Protein AF-A0A9Q1J0N7-F1 (afdb_monomer_lite)

Organism: Synaphobranchus kaupii (NCBI:txid118154)

Sequence (145 aa):
MRLLCALLFILLCLGGLQGTEGKREGAPEKQPARKGRNRAVPSSGELTSKESHRCTWETSGDGEVTLLVSCTHGELAYRCRYAGRPELCPAYAARSSQYWKQVVGKLKKKKNACDGEKVLKTRVCKKAPVESHMRLVAEEEQAEV

InterPro domains:
  IPR010510 FGF binding 1 [PF06473] (4-140)
  IPR010510 FGF binding 1 [PTHR15258] (7-142)

Foldseek 3Di:
DVVVVVVVVVVVVPPPPDDDDDPDDDDPDPDPDPPDDDPLDDAWDWAAAPQGWTKIWGWDDDQWIKIKIWTDDPLWTKIWIWIAGLVQQPLCVVCSVQLVVQQRVVLNHHNHSCDDDQWSDHPSRNPGDSRSTIGIDDMGIDDDD

Radius of gyration: 23.1 Å; chains: 1; bounding box: 37×65×52 Å

Structure (mmCIF, N/CA/C/O backbone):
data_AF-A0A9Q1J0N7-F1
#
_entry.id   AF-A0A9Q1J0N7-F1
#
loop_
_atom_site.group_PDB
_atom_site.id
_atom_site.type_symbol
_atom_site.label_atom_id
_atom_site.label_alt_id
_atom_site.label_comp_id
_atom_site.label_asym_id
_atom_site.label_entity_id
_atom_site.label_seq_id
_atom_site.pdbx_PDB_ins_code
_atom_site.Cartn_x
_atom_site.Cartn_y
_atom_site.Cartn_z
_atom_site.occupancy
_atom_site.B_iso_or_equiv
_atom_site.auth_seq_id
_atom_site.auth_comp_id
_atom_site.auth_asym_id
_atom_site.auth_atom_id
_atom_site.pdbx_PDB_model_num
ATOM 1 N N . MET A 1 1 ? 1.030 53.789 23.879 1.00 60.41 1 MET A N 1
ATOM 2 C CA . MET A 1 1 ? 0.501 52.402 23.860 1.00 60.41 1 MET A CA 1
ATOM 3 C C . MET A 1 1 ? 1.384 51.425 23.074 1.00 60.41 1 MET A C 1
ATOM 5 O O . MET A 1 1 ? 1.779 50.426 23.653 1.00 60.41 1 MET A O 1
ATOM 9 N N . ARG A 1 2 ? 1.761 51.686 21.808 1.00 59.09 2 ARG A N 1
ATOM 10 C CA . ARG A 1 2 ? 2.592 50.742 21.018 1.00 59.09 2 ARG A CA 1
ATOM 11 C C . ARG A 1 2 ? 4.068 50.647 21.459 1.00 59.09 2 ARG A C 1
ATOM 13 O O . ARG A 1 2 ? 4.627 49.560 21.424 1.00 59.09 2 ARG A O 1
ATOM 20 N N . LEU A 1 3 ? 4.668 51.738 21.954 1.00 56.97 3 LEU A N 1
ATOM 21 C CA . LEU A 1 3 ? 6.047 51.721 22.477 1.00 56.97 3 LEU A CA 1
ATOM 22 C C . LEU A 1 3 ? 6.185 51.019 23.843 1.00 56.97 3 LEU A C 1
ATOM 24 O O . LEU A 1 3 ? 7.191 50.359 24.077 1.00 56.97 3 LEU A O 1
ATOM 28 N N . LEU A 1 4 ? 5.171 51.095 24.718 1.00 56.78 4 LEU A N 1
ATOM 29 C CA . LEU A 1 4 ? 5.187 50.360 25.993 1.00 56.78 4 LEU A CA 1
ATOM 30 C C . LEU A 1 4 ? 5.121 48.841 25.776 1.00 56.78 4 LEU A C 1
ATOM 32 O O . LEU A 1 4 ? 5.772 48.097 26.500 1.00 56.78 4 LEU A O 1
ATOM 36 N N . CYS A 1 5 ? 4.387 48.383 24.755 1.00 58.75 5 CYS A N 1
ATOM 37 C CA . CYS A 1 5 ? 4.329 46.961 24.409 1.00 58.75 5 CYS A CA 1
ATOM 38 C C . CYS A 1 5 ? 5.677 46.438 23.892 1.00 58.75 5 CYS A C 1
ATOM 40 O O . CYS A 1 5 ? 6.080 45.340 24.261 1.00 58.75 5 CYS A O 1
ATOM 42 N N . ALA A 1 6 ? 6.401 47.226 23.089 1.00 61.22 6 ALA A N 1
ATOM 43 C CA . ALA A 1 6 ? 7.717 46.829 22.584 1.00 61.22 6 ALA A CA 1
ATOM 44 C C . ALA A 1 6 ? 8.762 46.701 23.711 1.00 61.22 6 ALA A C 1
ATOM 46 O O . ALA A 1 6 ? 9.550 45.760 23.709 1.00 61.22 6 ALA A O 1
ATOM 47 N N . LEU A 1 7 ? 8.723 47.590 24.710 1.00 60.03 7 LEU A N 1
ATOM 48 C CA . LEU A 1 7 ? 9.615 47.530 25.876 1.00 60.03 7 LEU A CA 1
ATOM 49 C C . LEU A 1 7 ? 9.304 46.339 26.802 1.00 60.03 7 LEU A C 1
ATOM 51 O O . LEU A 1 7 ? 10.228 45.701 27.301 1.00 60.03 7 LEU A O 1
ATOM 55 N N . LEU A 1 8 ? 8.024 45.989 26.975 1.00 59.97 8 LEU A N 1
ATOM 56 C CA . LEU A 1 8 ? 7.596 44.809 27.744 1.00 59.97 8 LEU A CA 1
ATOM 57 C C . LEU A 1 8 ? 8.071 43.490 27.114 1.00 59.97 8 LEU A C 1
ATOM 59 O O . LEU A 1 8 ? 8.532 42.604 27.829 1.00 59.97 8 LEU A O 1
ATOM 63 N N . PHE A 1 9 ? 8.025 43.373 25.784 1.00 60.56 9 PHE A N 1
ATOM 64 C CA . PHE A 1 9 ? 8.518 42.184 25.079 1.00 60.56 9 PHE A CA 1
ATOM 65 C C . PHE A 1 9 ? 10.044 42.034 25.147 1.00 60.56 9 PHE A C 1
ATOM 67 O O . PHE A 1 9 ? 10.538 40.919 25.272 1.00 60.56 9 PHE A O 1
ATOM 74 N N . ILE A 1 10 ? 10.797 43.137 25.117 1.00 60.41 10 ILE A N 1
ATOM 75 C CA . ILE A 1 10 ? 12.267 43.106 25.211 1.00 60.41 10 ILE A CA 1
ATOM 76 C C . ILE A 1 10 ? 12.727 42.705 26.625 1.00 60.41 10 ILE A C 1
ATOM 78 O O . ILE A 1 10 ? 13.680 41.938 26.758 1.00 60.41 10 ILE A O 1
ATOM 82 N N . LEU A 1 11 ? 12.018 43.141 27.674 1.00 58.62 11 LEU A N 1
ATOM 83 C CA . LEU A 1 11 ? 12.281 42.730 29.061 1.00 58.62 11 LEU A CA 1
ATOM 84 C C . LEU A 1 11 ? 11.967 41.243 29.318 1.00 58.62 11 LEU A C 1
ATOM 86 O O . LEU A 1 11 ? 12.672 40.599 30.091 1.00 58.62 11 LEU A O 1
ATOM 90 N N . LEU A 1 12 ? 10.965 40.672 28.637 1.00 57.72 12 LEU A N 1
ATOM 91 C CA . LEU A 1 12 ? 10.613 39.246 28.736 1.00 57.72 12 LEU A CA 1
ATOM 92 C C . LEU A 1 12 ? 11.650 38.309 28.084 1.00 57.72 12 LEU A C 1
ATOM 94 O O . LEU A 1 12 ? 11.760 37.153 28.485 1.00 57.72 12 LEU A O 1
ATOM 98 N N . CYS A 1 13 ? 12.439 38.792 27.119 1.00 54.03 13 CYS A N 1
ATOM 99 C CA . CYS A 1 13 ? 13.413 37.973 26.387 1.00 54.03 13 CYS A CA 1
ATOM 100 C C . CYS A 1 13 ? 14.779 37.823 27.085 1.00 54.03 13 CYS A C 1
ATOM 102 O O . CYS A 1 13 ? 15.566 36.965 26.687 1.00 54.03 13 CYS A O 1
ATOM 104 N N . LEU A 1 14 ? 15.081 38.622 28.116 1.00 54.00 14 LEU A N 1
ATOM 105 C CA . LEU A 1 14 ? 16.395 38.629 28.784 1.00 54.00 14 LEU A CA 1
ATOM 106 C C . LEU A 1 14 ? 16.471 37.744 30.046 1.00 54.00 14 LEU A C 1
ATOM 108 O O . LEU A 1 14 ? 17.545 37.592 30.618 1.00 54.00 14 LEU A O 1
ATOM 112 N N . GLY A 1 15 ? 15.366 37.115 30.463 1.00 55.91 15 GLY A N 1
ATOM 113 C CA . GLY A 1 15 ? 15.299 36.275 31.671 1.00 55.91 15 GLY A CA 1
ATOM 114 C C . GLY A 1 15 ? 15.616 34.781 31.491 1.00 55.91 15 GLY A C 1
ATOM 115 O O . GLY A 1 15 ? 15.434 34.015 32.430 1.00 55.91 15 GLY A O 1
ATOM 116 N N . GLY A 1 16 ? 16.048 34.335 30.307 1.00 50.28 16 GLY A N 1
ATOM 117 C CA . GLY A 1 16 ? 16.143 32.906 29.961 1.00 50.28 16 GLY A CA 1
ATOM 118 C C . GLY A 1 16 ? 17.541 32.278 29.949 1.00 50.28 16 GLY A C 1
ATOM 119 O O . GLY A 1 16 ? 17.686 31.181 29.416 1.00 50.28 16 GLY A O 1
ATOM 120 N N . LEU A 1 17 ? 18.576 32.941 30.478 1.00 52.03 17 LEU A N 1
ATOM 121 C CA . LEU A 1 17 ? 19.936 32.387 30.548 1.00 52.03 17 LEU A CA 1
ATOM 122 C C . LEU A 1 17 ? 20.232 31.831 31.950 1.00 52.03 17 LEU A C 1
ATOM 124 O O . LEU A 1 17 ? 20.912 32.469 32.745 1.00 52.03 17 LEU A O 1
ATOM 128 N N . GLN A 1 18 ? 19.738 30.628 32.249 1.00 44.34 18 GLN A N 1
ATOM 129 C CA . GLN A 1 18 ? 20.302 29.770 33.298 1.00 44.34 18 GLN A CA 1
ATOM 130 C C . GLN A 1 18 ? 20.265 28.318 32.825 1.00 44.34 18 GLN A C 1
ATOM 132 O O . GLN A 1 18 ? 19.204 27.737 32.598 1.00 44.34 18 GLN A O 1
ATOM 137 N N . GLY A 1 19 ? 21.457 27.760 32.623 1.00 44.91 19 GLY A N 1
ATOM 138 C CA . GLY A 1 19 ? 21.641 26.354 32.319 1.00 44.91 19 GLY A CA 1
ATOM 139 C C . GLY A 1 19 ? 21.274 25.477 33.508 1.00 44.91 19 GLY A C 1
ATOM 140 O O . GLY A 1 19 ? 21.511 25.836 34.657 1.00 44.91 19 GLY A O 1
ATOM 141 N N . THR A 1 20 ? 20.751 24.295 33.206 1.00 36.22 20 THR A N 1
ATOM 142 C CA . THR A 1 20 ? 20.862 23.120 34.069 1.00 36.22 20 THR A CA 1
ATOM 143 C C . THR A 1 20 ? 21.050 21.897 33.179 1.00 36.22 20 THR A C 1
ATOM 145 O O . THR A 1 20 ? 20.311 21.682 32.215 1.00 36.22 20 THR A O 1
ATOM 148 N N . GLU A 1 21 ? 22.094 21.123 33.476 1.00 46.97 21 GLU A N 1
ATOM 149 C CA . GLU A 1 21 ? 22.261 19.756 32.999 1.00 46.97 21 GLU A CA 1
ATOM 150 C C . GLU A 1 21 ? 21.018 18.946 33.377 1.00 46.97 21 GLU A C 1
ATOM 152 O O . GLU A 1 21 ? 20.732 18.714 34.549 1.00 46.97 21 GLU A O 1
ATOM 157 N N . GLY A 1 22 ? 20.266 18.522 32.366 1.00 37.34 22 GLY A N 1
ATOM 158 C CA . GLY A 1 22 ? 19.139 17.615 32.511 1.00 37.34 22 GLY A CA 1
ATOM 159 C C . GLY A 1 22 ? 19.446 16.309 31.803 1.00 37.34 22 GLY A C 1
ATOM 160 O O . GLY A 1 22 ? 19.119 16.149 30.627 1.00 37.34 22 GLY A O 1
ATOM 161 N N . LYS A 1 23 ? 20.062 15.366 32.520 1.00 40.28 23 LYS A N 1
ATOM 162 C CA . LYS A 1 23 ? 20.112 13.955 32.132 1.00 40.28 23 LYS A CA 1
ATOM 163 C C . LYS A 1 23 ? 18.671 13.444 32.029 1.00 40.28 23 LYS A C 1
ATOM 165 O O . LYS A 1 23 ? 18.004 13.252 33.038 1.00 40.28 23 LYS A O 1
ATOM 170 N N . ARG A 1 24 ? 18.173 13.281 30.800 1.00 36.72 24 ARG A N 1
ATOM 171 C CA . ARG A 1 24 ? 16.902 12.606 30.510 1.00 36.72 24 ARG A CA 1
ATOM 172 C C . ARG A 1 24 ? 17.193 11.252 29.888 1.00 36.72 24 ARG A C 1
ATOM 174 O O . ARG A 1 24 ? 17.580 11.150 28.727 1.00 36.72 24 ARG A O 1
ATOM 181 N N . GLU A 1 25 ? 17.029 10.232 30.716 1.00 35.81 25 GLU A N 1
ATOM 182 C CA . GLU A 1 25 ? 16.911 8.835 30.323 1.00 35.81 25 GLU A CA 1
ATOM 183 C C . GLU A 1 25 ? 15.582 8.609 29.583 1.00 35.81 25 GLU A C 1
ATOM 185 O O . GLU A 1 25 ? 14.563 9.214 29.917 1.00 35.81 25 GLU A O 1
ATOM 190 N N . GLY A 1 26 ? 15.605 7.718 28.585 1.00 36.06 26 GLY A N 1
ATOM 191 C CA . GLY A 1 26 ? 14.405 7.082 28.035 1.00 36.06 26 GLY A CA 1
ATOM 192 C C . GLY A 1 26 ? 13.823 7.681 26.751 1.00 36.06 26 GLY A C 1
ATOM 193 O O . GLY A 1 26 ? 12.653 8.049 26.721 1.00 36.06 26 GLY A O 1
ATOM 194 N N . ALA A 1 27 ? 14.589 7.720 25.657 1.00 39.56 27 ALA A N 1
ATOM 195 C CA . ALA A 1 27 ? 13.989 7.675 24.320 1.00 39.56 27 ALA A CA 1
ATOM 196 C C . ALA A 1 27 ? 13.680 6.205 23.976 1.00 39.56 27 ALA A C 1
ATOM 198 O O . ALA A 1 27 ? 14.541 5.359 24.230 1.00 39.56 27 ALA A O 1
ATOM 199 N N . PRO A 1 28 ? 12.511 5.868 23.395 1.00 41.84 28 PRO A N 1
ATOM 200 C CA . PRO A 1 28 ? 12.262 4.508 22.948 1.00 41.84 28 PRO A CA 1
ATOM 201 C C . PRO A 1 28 ? 13.280 4.153 21.865 1.00 41.84 28 PRO A C 1
ATOM 203 O O . PRO A 1 28 ? 13.495 4.885 20.894 1.00 41.84 28 PRO A O 1
ATOM 206 N N . GLU A 1 29 ? 13.937 3.032 22.116 1.00 38.19 29 GLU A N 1
ATOM 207 C CA . GLU A 1 29 ? 15.022 2.434 21.364 1.00 38.19 29 GLU A CA 1
ATOM 208 C C . GLU A 1 29 ? 14.745 2.450 19.855 1.00 38.19 29 GLU A C 1
ATOM 210 O O . GLU A 1 29 ? 13.911 1.707 19.332 1.00 38.19 29 GLU A O 1
ATOM 215 N N . LYS A 1 30 ? 15.468 3.308 19.124 1.00 43.78 30 LYS A N 1
ATOM 216 C CA . LYS A 1 30 ? 15.623 3.136 17.680 1.00 43.78 30 LYS A CA 1
ATOM 217 C C . LYS A 1 30 ? 16.395 1.838 17.480 1.00 43.78 30 LYS A C 1
ATOM 219 O O . LYS A 1 30 ? 17.619 1.822 17.586 1.00 43.78 30 LYS A O 1
ATOM 224 N N . GLN A 1 31 ? 15.653 0.771 17.200 1.00 51.50 31 GLN A N 1
ATOM 225 C CA . GLN A 1 31 ? 16.193 -0.519 16.791 1.00 51.50 31 GLN A CA 1
ATOM 226 C C . GLN A 1 31 ? 17.293 -0.331 15.730 1.00 51.50 31 GLN A C 1
ATOM 228 O O . GLN A 1 31 ? 17.164 0.538 14.854 1.00 51.50 31 GLN A O 1
ATOM 233 N N . PRO A 1 32 ? 18.369 -1.137 15.785 1.00 43.47 32 PRO A N 1
ATOM 234 C CA . PRO A 1 32 ? 19.520 -0.973 14.916 1.00 43.47 32 PRO A CA 1
ATOM 235 C C . PRO A 1 32 ? 19.074 -1.056 13.459 1.00 43.47 32 PRO A C 1
ATOM 237 O O . PRO A 1 32 ? 18.388 -1.997 13.052 1.00 43.47 32 PRO A O 1
ATOM 240 N N . ALA A 1 33 ? 19.456 -0.043 12.678 1.00 49.84 33 ALA A N 1
ATOM 241 C CA . ALA A 1 33 ? 19.213 0.011 11.248 1.00 49.84 33 ALA A CA 1
ATOM 242 C C . ALA A 1 33 ? 19.747 -1.275 10.606 1.00 49.84 33 ALA A C 1
ATOM 244 O O . ALA A 1 33 ? 20.955 -1.448 10.433 1.00 49.84 33 ALA A O 1
ATOM 245 N N . ARG A 1 34 ? 18.832 -2.198 10.286 1.00 50.28 34 ARG A N 1
ATOM 246 C CA . ARG A 1 34 ? 19.176 -3.435 9.594 1.00 50.28 34 ARG A CA 1
ATOM 247 C C . ARG A 1 34 ? 19.827 -3.074 8.260 1.00 50.28 34 ARG A C 1
ATOM 249 O O . ARG A 1 34 ? 19.300 -2.296 7.464 1.00 50.28 34 ARG A O 1
ATOM 256 N N . LYS A 1 35 ? 21.025 -3.621 8.091 1.00 45.84 35 LYS A N 1
ATOM 257 C CA . LYS A 1 35 ? 21.938 -3.483 6.960 1.00 45.84 35 LYS A CA 1
ATOM 258 C C . LYS A 1 35 ? 21.193 -3.694 5.632 1.00 45.84 35 LYS A C 1
ATOM 260 O O . LYS A 1 35 ? 20.610 -4.748 5.426 1.00 45.84 35 LYS A O 1
ATOM 265 N N . GLY A 1 36 ? 21.236 -2.693 4.747 1.00 52.88 36 GLY A N 1
ATOM 266 C CA . GLY A 1 36 ? 20.961 -2.864 3.313 1.00 52.88 36 GLY A CA 1
ATOM 267 C C . GLY A 1 36 ? 19.538 -2.624 2.792 1.00 52.88 36 GLY A C 1
ATOM 268 O O . GLY A 1 36 ? 19.280 -2.975 1.650 1.00 52.88 36 GLY A O 1
ATOM 269 N N . ARG A 1 37 ? 18.614 -2.018 3.549 1.00 57.31 37 ARG A N 1
ATOM 270 C CA . ARG A 1 37 ? 17.246 -1.780 3.041 1.00 57.31 37 ARG A CA 1
ATOM 271 C C . ARG A 1 37 ? 17.226 -0.797 1.856 1.00 57.31 37 ARG A C 1
ATOM 273 O O . ARG A 1 37 ? 17.749 0.316 1.964 1.00 57.31 37 ARG A O 1
ATOM 280 N N . ASN A 1 38 ? 16.578 -1.187 0.753 1.00 66.25 38 ASN A N 1
ATOM 281 C CA . ASN A 1 38 ? 16.370 -0.338 -0.424 1.00 66.25 38 ASN A CA 1
ATOM 282 C C . ASN A 1 38 ? 15.625 0.951 -0.024 1.00 66.25 38 ASN A C 1
ATOM 284 O O . ASN A 1 38 ? 14.485 0.898 0.438 1.00 66.25 38 ASN A O 1
ATOM 288 N N . ARG A 1 39 ? 16.250 2.125 -0.219 1.00 78.12 39 ARG A N 1
ATOM 289 C CA . ARG A 1 39 ? 15.655 3.439 0.113 1.00 78.12 39 ARG A CA 1
ATOM 290 C C . ARG A 1 39 ? 14.336 3.709 -0.631 1.00 78.12 39 ARG A C 1
ATOM 292 O O . ARG A 1 39 ? 13.602 4.609 -0.235 1.00 78.12 39 ARG A O 1
ATOM 299 N N . ALA A 1 40 ? 14.032 2.953 -1.689 1.00 90.75 40 ALA A N 1
ATOM 300 C CA . ALA A 1 40 ? 12.785 3.058 -2.443 1.00 90.75 40 ALA A CA 1
ATOM 301 C C . ALA A 1 40 ? 11.551 2.510 -1.696 1.00 90.75 40 ALA A C 1
ATOM 303 O O . ALA A 1 40 ? 10.433 2.929 -2.001 1.00 90.75 40 ALA A O 1
ATOM 304 N N . VAL A 1 41 ? 11.731 1.594 -0.736 1.00 94.25 41 VAL A N 1
ATOM 305 C CA . VAL A 1 41 ? 10.632 0.969 0.017 1.00 94.25 41 VAL A CA 1
ATOM 306 C C . VAL A 1 41 ? 10.537 1.603 1.414 1.00 94.25 41 VAL A C 1
ATOM 308 O O . VAL A 1 41 ? 11.482 1.496 2.199 1.00 94.25 41 VAL A O 1
ATOM 311 N N . PRO A 1 42 ? 9.425 2.277 1.761 1.00 95.38 42 PRO A N 1
ATOM 312 C CA . PRO A 1 42 ? 9.241 2.855 3.084 1.00 95.38 42 PRO A CA 1
ATOM 313 C C . PRO A 1 42 ? 9.002 1.746 4.105 1.00 95.38 42 PRO A C 1
ATOM 315 O O . PRO A 1 42 ? 8.227 0.833 3.848 1.00 95.38 42 PRO A O 1
ATOM 318 N N . SER A 1 43 ? 9.628 1.845 5.276 1.00 95.88 43 SER A N 1
ATOM 319 C CA . SER A 1 43 ? 9.590 0.792 6.295 1.00 95.88 43 SER A CA 1
ATOM 320 C C . SER A 1 43 ? 8.237 0.618 6.970 1.00 95.88 43 SER A C 1
ATOM 322 O O . SER A 1 43 ? 7.852 -0.501 7.276 1.00 95.88 43 SER A O 1
ATOM 324 N N . SER A 1 44 ? 7.545 1.720 7.248 1.00 97.69 44 SER A N 1
ATOM 325 C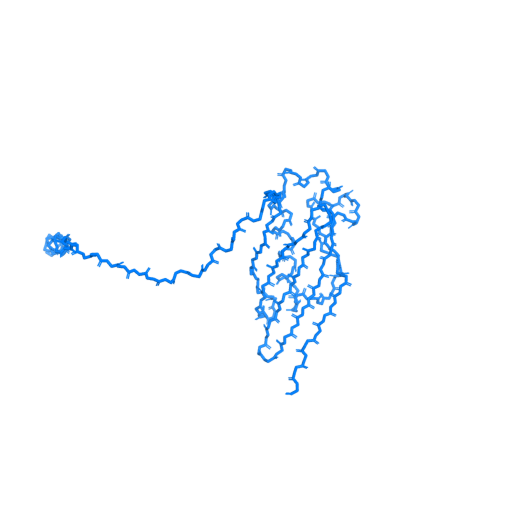 CA . SER A 1 44 ? 6.295 1.724 8.000 1.00 97.69 44 SER A CA 1
ATOM 326 C C . SER A 1 44 ? 5.597 3.078 7.928 1.00 97.69 44 SER A C 1
ATOM 328 O O . SER A 1 44 ? 6.159 4.064 7.437 1.00 97.69 44 SER A O 1
ATOM 330 N N . GLY A 1 45 ? 4.367 3.124 8.429 1.00 98.06 45 GLY A N 1
ATOM 331 C CA . GLY A 1 45 ? 3.614 4.348 8.640 1.00 98.06 45 GLY A CA 1
ATOM 332 C C . GLY A 1 45 ? 2.224 4.077 9.197 1.00 98.06 45 GLY A C 1
ATOM 333 O O . GLY A 1 45 ? 1.897 2.972 9.623 1.00 98.06 45 GLY A O 1
ATOM 334 N N . GLU A 1 46 ? 1.389 5.109 9.154 1.00 98.25 46 GLU A N 1
ATOM 335 C CA . GLU A 1 46 ? 0.035 5.075 9.699 1.00 98.25 46 GLU A CA 1
ATOM 336 C C . GLU A 1 46 ? -0.981 5.544 8.660 1.00 98.25 46 GLU A C 1
ATOM 338 O O . GLU A 1 46 ? -0.675 6.291 7.715 1.00 98.25 46 GLU A O 1
ATOM 343 N N . LEU A 1 47 ? -2.216 5.082 8.814 1.00 97.75 47 LEU A N 1
ATOM 344 C CA . LEU A 1 47 ? -3.347 5.528 8.023 1.00 97.75 47 LEU A CA 1
ATOM 345 C C . LEU A 1 47 ? -4.646 5.424 8.817 1.00 97.75 47 LEU A C 1
ATOM 347 O O . LEU A 1 47 ? -4.782 4.603 9.716 1.00 97.75 47 LEU A O 1
ATOM 351 N N . THR A 1 48 ? -5.620 6.225 8.409 1.00 98.00 48 THR A N 1
ATOM 352 C CA . THR A 1 48 ? -7.003 6.119 8.867 1.00 98.00 48 THR A CA 1
ATOM 353 C C . THR A 1 48 ? -7.859 5.743 7.665 1.00 98.00 48 THR A C 1
ATOM 355 O O . THR A 1 48 ? -7.700 6.345 6.595 1.00 98.00 48 THR A O 1
ATOM 358 N N . SER A 1 49 ? -8.699 4.717 7.805 1.00 97.44 49 SER A N 1
ATOM 359 C CA . SER A 1 49 ? -9.629 4.301 6.747 1.00 97.44 49 SER A CA 1
ATOM 360 C C . SER A 1 49 ? -10.790 5.294 6.590 1.00 97.44 49 SER A C 1
ATOM 362 O O . SER A 1 49 ? -10.923 6.245 7.364 1.00 97.44 49 SER A O 1
ATOM 364 N N . LYS A 1 50 ? -11.660 5.075 5.597 1.00 96.75 50 LYS A N 1
ATOM 365 C CA . LYS A 1 50 ? -12.826 5.937 5.355 1.00 96.75 50 LYS A CA 1
ATOM 366 C C . LYS A 1 50 ? -13.818 5.925 6.524 1.00 96.75 50 LYS A C 1
ATOM 368 O O . LYS A 1 50 ? -14.436 6.951 6.783 1.00 96.75 50 LYS A O 1
ATOM 373 N N . GLU A 1 51 ? -13.960 4.794 7.211 1.00 96.31 51 GLU A N 1
ATOM 374 C CA . GLU A 1 51 ? -14.824 4.641 8.393 1.00 96.31 51 GLU A CA 1
ATOM 375 C C . GLU A 1 51 ? -14.050 4.849 9.708 1.00 96.31 51 GLU A C 1
ATOM 377 O O . GLU A 1 51 ? -14.464 4.395 10.764 1.00 96.31 51 GLU A O 1
ATOM 382 N N . SER A 1 52 ? -12.931 5.581 9.663 1.00 96.75 52 SER A N 1
ATOM 383 C CA . SER A 1 52 ? -12.162 5.995 10.846 1.00 96.75 52 SER A CA 1
ATOM 384 C C . SER A 1 52 ? -11.471 4.867 11.622 1.00 96.75 52 SER A C 1
ATOM 386 O O . SER A 1 52 ? -11.114 5.047 12.788 1.00 96.75 52 SER A O 1
ATOM 388 N N . HIS A 1 53 ? -11.189 3.728 10.983 1.00 97.69 53 HIS A N 1
ATOM 389 C CA . HIS A 1 53 ? -10.366 2.684 11.596 1.00 97.69 53 HIS A CA 1
ATOM 390 C C . HIS A 1 53 ? -8.914 3.172 11.651 1.00 97.69 53 HIS A C 1
ATOM 392 O O . HIS A 1 53 ? -8.371 3.633 10.639 1.00 97.69 53 HIS A O 1
ATOM 398 N N . ARG A 1 54 ? -8.275 3.083 12.822 1.00 98.12 54 ARG A N 1
ATOM 399 C CA . ARG A 1 54 ? -6.868 3.469 13.002 1.00 98.12 54 ARG A CA 1
ATOM 400 C C . ARG A 1 54 ? -5.987 2.305 12.596 1.00 98.12 54 ARG A C 1
ATOM 402 O O . ARG A 1 54 ? -6.126 1.227 13.165 1.00 98.12 54 ARG A O 1
ATOM 409 N N . CYS A 1 55 ? -5.074 2.523 11.658 1.00 98.25 55 CYS A N 1
ATOM 410 C CA . CYS A 1 55 ? -4.212 1.469 11.153 1.00 98.25 55 CYS A CA 1
ATOM 411 C C . CYS A 1 55 ? -2.736 1.863 11.169 1.00 98.25 55 CYS A C 1
ATOM 413 O O . CYS A 1 55 ? -2.366 2.970 10.772 1.00 98.25 55 CYS A O 1
ATOM 415 N N . THR A 1 56 ? -1.890 0.906 11.523 1.00 98.50 56 THR A N 1
ATOM 416 C CA . THR A 1 56 ? -0.451 0.935 11.268 1.00 98.50 56 THR A CA 1
ATOM 417 C C . THR A 1 56 ? -0.136 0.002 10.107 1.00 98.50 56 THR A C 1
ATOM 419 O O . THR A 1 56 ? -0.867 -0.951 9.820 1.00 98.50 56 THR A O 1
ATOM 422 N N . TRP A 1 57 ? 0.941 0.288 9.392 1.00 98.38 57 TRP A N 1
ATOM 423 C CA . TRP A 1 57 ? 1.443 -0.603 8.362 1.00 98.38 57 TRP A CA 1
ATOM 424 C C . TRP A 1 57 ? 2.961 -0.640 8.367 1.00 98.38 57 TRP A C 1
ATOM 426 O O . TRP A 1 57 ? 3.622 0.339 8.711 1.00 98.38 57 TRP A O 1
ATOM 436 N N . GLU A 1 58 ? 3.507 -1.767 7.942 1.00 98.25 58 GLU A N 1
ATOM 437 C CA . GLU A 1 58 ? 4.942 -1.980 7.798 1.00 98.25 58 GLU A CA 1
ATOM 438 C C . GLU A 1 58 ? 5.249 -2.801 6.554 1.00 98.25 58 GLU A C 1
ATOM 440 O O . GLU A 1 58 ? 4.406 -3.556 6.059 1.00 98.25 58 GLU A O 1
ATOM 445 N N . THR A 1 59 ? 6.459 -2.628 6.030 1.00 97.88 59 THR A N 1
ATOM 446 C CA . THR A 1 59 ? 6.947 -3.384 4.883 1.00 97.88 59 THR A CA 1
ATOM 447 C C . THR A 1 59 ? 8.146 -4.244 5.241 1.00 97.88 59 THR A C 1
ATOM 449 O O . THR A 1 59 ? 8.961 -3.917 6.107 1.00 97.88 59 THR A O 1
ATOM 452 N N . SER A 1 60 ? 8.265 -5.360 4.534 1.00 95.94 60 SER A N 1
ATOM 453 C CA . SER A 1 60 ? 9.401 -6.270 4.630 1.00 95.94 60 SER A CA 1
ATOM 454 C C . SER A 1 60 ? 9.658 -6.955 3.290 1.00 95.94 60 SER A C 1
ATOM 456 O O . SER A 1 60 ? 8.805 -6.928 2.402 1.00 95.94 60 SER A O 1
ATOM 458 N N . GLY A 1 61 ? 10.832 -7.573 3.160 1.00 93.31 61 GLY A N 1
ATOM 459 C CA . GLY A 1 61 ? 11.255 -8.284 1.957 1.00 93.31 61 GLY A CA 1
ATOM 460 C C . GLY A 1 61 ? 12.051 -7.416 0.983 1.00 93.31 61 GLY A C 1
ATOM 461 O O . GLY A 1 61 ? 11.808 -6.217 0.842 1.00 93.31 61 GLY A O 1
ATOM 462 N N . ASP A 1 62 ? 13.004 -8.056 0.308 1.00 82.56 62 ASP A N 1
ATOM 463 C CA . ASP A 1 62 ? 13.811 -7.475 -0.761 1.00 82.56 62 ASP A CA 1
ATOM 464 C C . ASP A 1 62 ? 13.411 -8.159 -2.079 1.00 82.56 62 ASP A C 1
ATOM 466 O O . ASP A 1 62 ? 13.509 -9.377 -2.227 1.00 82.56 62 ASP A O 1
ATOM 470 N N . GLY A 1 63 ? 12.897 -7.391 -3.041 1.00 87.62 63 GLY A N 1
ATOM 471 C CA . GLY A 1 63 ? 12.354 -7.916 -4.300 1.00 87.62 63 GLY A CA 1
ATOM 472 C C . GLY A 1 63 ? 10.847 -8.182 -4.243 1.00 87.62 63 GLY A C 1
ATOM 473 O O . GLY A 1 63 ? 10.081 -7.413 -4.828 1.00 87.62 63 GLY A O 1
ATOM 474 N N . GLU A 1 64 ? 10.412 -9.251 -3.564 1.00 95.88 64 GLU A N 1
ATOM 475 C CA . GLU A 1 64 ? 8.996 -9.402 -3.194 1.00 95.88 64 GLU A CA 1
ATOM 476 C C . GLU A 1 64 ? 8.745 -8.714 -1.856 1.00 95.88 64 GLU A C 1
ATOM 478 O O . GLU A 1 64 ? 9.244 -9.122 -0.810 1.00 95.88 64 GLU A O 1
ATOM 483 N N . VAL A 1 65 ? 7.983 -7.629 -1.920 1.00 97.44 65 VAL A N 1
ATOM 484 C CA . VAL A 1 65 ? 7.666 -6.784 -0.782 1.00 97.44 65 VAL A CA 1
ATOM 485 C C . VAL A 1 65 ? 6.347 -7.242 -0.185 1.00 97.44 65 VAL A C 1
ATOM 487 O O . VAL A 1 65 ? 5.328 -7.317 -0.876 1.00 97.44 65 VAL A O 1
ATOM 490 N N . THR A 1 66 ? 6.361 -7.484 1.118 1.00 98.06 66 THR A N 1
ATOM 491 C CA . THR A 1 66 ? 5.166 -7.682 1.933 1.00 98.06 66 THR A CA 1
ATOM 492 C C . THR A 1 66 ? 4.789 -6.365 2.602 1.00 98.06 66 THR A C 1
ATOM 494 O O . THR A 1 66 ? 5.654 -5.677 3.130 1.00 98.06 66 THR A O 1
ATOM 497 N N . LEU A 1 67 ? 3.502 -6.023 2.595 1.00 98.12 67 LEU A N 1
ATOM 498 C CA . LEU A 1 67 ? 2.891 -4.923 3.339 1.00 98.12 67 LEU A CA 1
ATOM 499 C C . LEU A 1 67 ? 1.898 -5.522 4.337 1.00 98.12 67 LEU A C 1
ATOM 501 O O . LEU A 1 67 ? 0.846 -6.025 3.934 1.00 98.12 67 LEU A O 1
ATOM 505 N N . LEU A 1 68 ? 2.233 -5.470 5.623 1.00 98.25 68 LEU A N 1
ATOM 506 C CA . LEU A 1 68 ? 1.334 -5.861 6.703 1.00 98.25 68 LEU A CA 1
ATOM 507 C C . LEU A 1 68 ? 0.580 -4.621 7.181 1.00 98.25 68 LEU A C 1
ATOM 509 O O . LEU A 1 68 ? 1.199 -3.604 7.479 1.00 98.25 68 LEU A O 1
ATOM 513 N N . VAL A 1 69 ? -0.745 -4.704 7.245 1.00 98.19 69 VAL A N 1
ATOM 514 C CA . VAL A 1 69 ? -1.623 -3.641 7.745 1.00 98.19 69 VAL A CA 1
ATOM 515 C C . VAL A 1 69 ? -2.340 -4.174 8.974 1.00 98.19 69 VAL A C 1
ATOM 517 O O . VAL A 1 69 ? -2.983 -5.216 8.893 1.00 98.19 69 VAL A O 1
ATOM 520 N N . SER A 1 70 ? -2.235 -3.466 10.094 1.00 97.88 70 SER A N 1
ATOM 521 C CA . SER A 1 70 ? -2.940 -3.780 11.339 1.00 97.88 70 SER A CA 1
ATOM 522 C C . SER A 1 70 ? -3.853 -2.626 11.701 1.00 97.88 70 SER A C 1
ATOM 524 O O . SER A 1 70 ? -3.409 -1.483 11.687 1.00 97.88 70 SER A O 1
ATOM 526 N N . CYS A 1 71 ? -5.108 -2.907 12.026 1.00 97.81 71 CYS A N 1
ATOM 527 C CA . CYS A 1 71 ? -6.121 -1.892 12.274 1.00 97.81 71 CYS A CA 1
ATOM 528 C C . CYS A 1 71 ? -6.919 -2.168 13.545 1.00 97.81 71 CYS A C 1
ATOM 530 O O . CYS A 1 71 ? -7.116 -3.321 13.920 1.00 97.81 71 CYS A O 1
ATOM 532 N N . THR A 1 72 ? -7.421 -1.094 14.154 1.00 96.75 72 THR A N 1
ATOM 533 C CA . THR A 1 72 ? -8.347 -1.130 15.290 1.00 96.75 72 THR A CA 1
ATOM 534 C C . 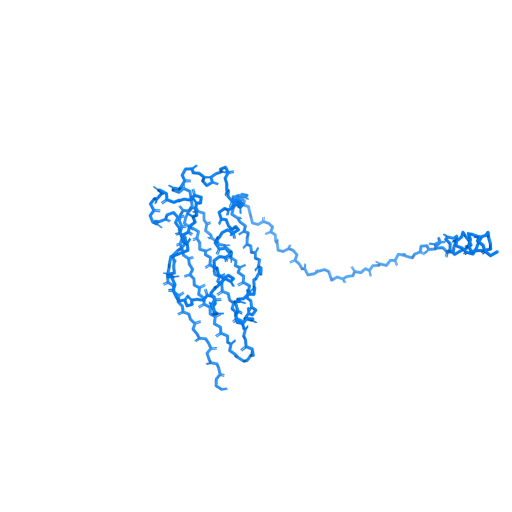THR A 1 72 ? -9.515 -0.164 15.089 1.00 96.75 72 THR A C 1
ATOM 536 O O . THR A 1 72 ? -9.349 0.922 14.513 1.00 96.75 72 THR A O 1
ATOM 539 N N . HIS A 1 73 ? -10.697 -0.547 15.570 1.00 95.69 73 HIS A N 1
ATOM 540 C CA . HIS A 1 73 ? -11.895 0.292 15.609 1.00 95.69 73 HIS A CA 1
ATOM 541 C C . HIS A 1 73 ? -12.797 -0.114 16.787 1.00 95.69 73 HIS A C 1
ATOM 543 O O . HIS A 1 73 ? -13.525 -1.099 16.713 1.00 95.69 73 HIS A O 1
ATOM 549 N N . GLY A 1 74 ? -12.732 0.635 17.892 1.00 92.50 74 GLY A N 1
ATOM 550 C CA . GLY A 1 74 ? -13.293 0.169 19.166 1.00 92.50 74 GLY A CA 1
ATOM 551 C C . GLY A 1 74 ? -12.567 -1.096 19.629 1.00 92.50 74 GLY A C 1
ATOM 552 O O . GLY A 1 74 ? -11.337 -1.124 19.583 1.00 92.50 74 GLY A O 1
ATOM 553 N N . GLU A 1 75 ? -13.331 -2.128 19.985 1.00 92.19 75 GLU A N 1
ATOM 554 C CA . GLU A 1 75 ? -12.823 -3.459 20.359 1.00 92.19 75 GLU A CA 1
ATOM 555 C C . GLU A 1 75 ? -12.466 -4.339 19.146 1.00 92.19 75 GLU A C 1
ATOM 557 O O . GLU A 1 75 ? -11.850 -5.390 19.289 1.00 92.19 75 GLU A O 1
ATOM 562 N N . LEU A 1 76 ? -12.821 -3.921 17.923 1.00 92.06 76 LEU A N 1
ATOM 563 C CA . LEU A 1 76 ? -12.491 -4.677 16.717 1.00 92.06 76 LEU A CA 1
ATOM 564 C C . LEU A 1 76 ? -11.011 -4.503 16.362 1.00 92.06 76 LEU A C 1
ATOM 566 O O . LEU A 1 76 ? -10.554 -3.374 16.139 1.00 92.06 76 LEU A O 1
ATOM 570 N N . ALA A 1 77 ? -10.297 -5.616 16.191 1.00 95.19 77 ALA A N 1
ATOM 571 C CA . ALA A 1 77 ? -8.943 -5.652 15.653 1.00 95.19 77 ALA A CA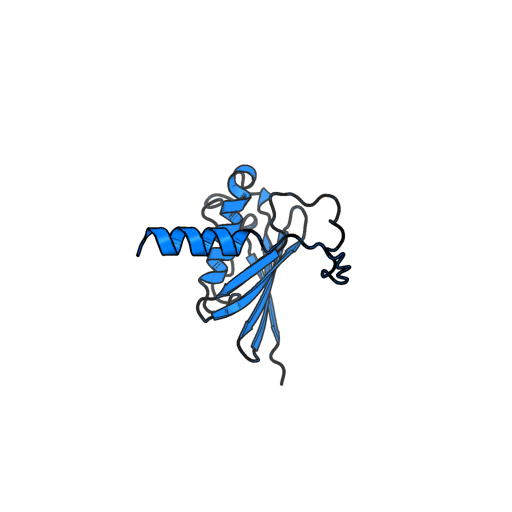 1
ATOM 572 C C . ALA A 1 77 ? -8.862 -6.581 14.436 1.00 95.19 77 ALA A C 1
ATOM 574 O O . ALA A 1 77 ? -9.402 -7.681 14.414 1.00 95.19 77 ALA A O 1
ATOM 575 N N . TYR A 1 78 ? -8.157 -6.153 13.394 1.00 95.75 78 TYR A N 1
ATOM 576 C CA . TYR A 1 78 ? -7.959 -6.988 12.210 1.00 95.75 78 TYR A CA 1
ATOM 577 C C . TYR A 1 78 ? -6.650 -6.653 11.510 1.00 95.75 78 TYR A C 1
ATOM 579 O O . TYR A 1 78 ? -6.079 -5.565 11.661 1.00 95.75 78 TYR A O 1
ATOM 587 N N . ARG A 1 79 ? -6.162 -7.611 10.727 1.00 96.69 79 ARG A N 1
ATOM 588 C CA . ARG A 1 79 ? -4.935 -7.500 9.949 1.00 96.69 79 ARG A CA 1
ATOM 589 C C . ARG A 1 79 ? -5.142 -8.011 8.535 1.00 96.69 79 ARG A C 1
ATOM 591 O O . ARG A 1 79 ? -5.895 -8.945 8.289 1.00 96.69 79 ARG A O 1
ATOM 598 N N . CYS A 1 80 ? -4.410 -7.429 7.599 1.00 97.06 80 CYS A N 1
ATOM 599 C CA . CYS A 1 80 ? -4.275 -7.992 6.266 1.00 97.06 80 CYS A CA 1
ATOM 600 C C . CYS A 1 80 ? -2.860 -7.846 5.741 1.00 97.06 80 CYS A C 1
ATOM 602 O O . CYS A 1 80 ? -2.133 -6.897 6.047 1.00 97.06 80 CYS A O 1
ATOM 604 N N . ARG A 1 81 ? -2.477 -8.817 4.920 1.00 97.81 81 ARG A N 1
ATOM 605 C CA . ARG A 1 81 ? -1.164 -8.911 4.304 1.00 97.81 81 ARG A CA 1
ATOM 606 C C . ARG A 1 81 ? -1.321 -8.758 2.805 1.00 97.81 81 ARG A C 1
ATOM 608 O O . ARG A 1 81 ? -2.091 -9.484 2.177 1.00 97.81 81 ARG A O 1
ATOM 615 N N . TYR A 1 82 ? -0.559 -7.835 2.238 1.00 98.19 82 TYR A N 1
ATOM 616 C CA . TYR A 1 82 ? -0.421 -7.677 0.800 1.00 98.19 82 TYR A CA 1
ATOM 617 C C . TYR A 1 82 ? 0.998 -8.045 0.368 1.00 98.19 82 TYR A C 1
ATOM 619 O O . TYR A 1 82 ? 1.946 -7.750 1.086 1.00 98.19 82 TYR A O 1
ATOM 627 N N . ALA A 1 83 ? 1.157 -8.624 -0.817 1.00 98.12 83 ALA A N 1
ATOM 628 C CA . ALA A 1 83 ? 2.450 -8.933 -1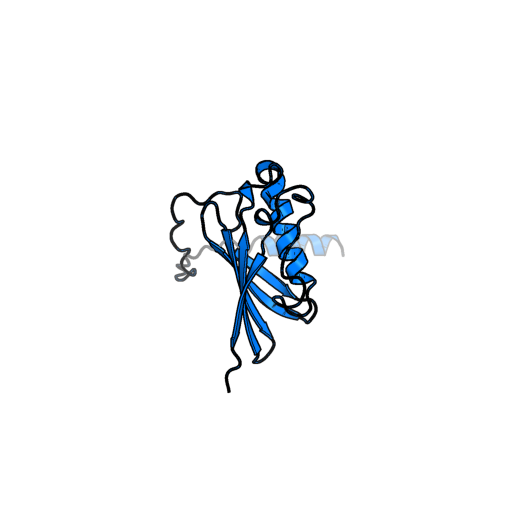.420 1.00 98.12 83 ALA A CA 1
ATOM 629 C C . ALA A 1 83 ? 2.524 -8.403 -2.857 1.00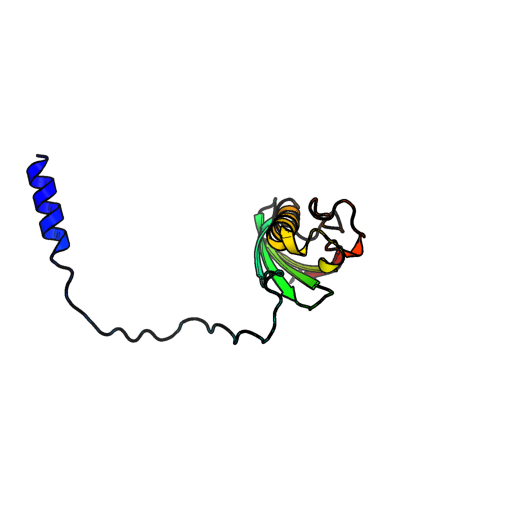 98.12 83 ALA A C 1
ATOM 631 O O . ALA A 1 83 ? 1.520 -8.383 -3.578 1.00 98.12 83 ALA A O 1
ATOM 632 N N . GLY A 1 84 ? 3.702 -7.957 -3.281 1.00 98.00 84 GLY A N 1
ATOM 633 C CA . GLY A 1 84 ? 3.933 -7.478 -4.641 1.00 98.00 84 GLY A CA 1
ATOM 634 C C . GLY A 1 84 ? 5.412 -7.286 -4.946 1.00 98.00 84 GLY A C 1
ATOM 635 O O . GLY A 1 84 ? 6.253 -7.279 -4.055 1.00 98.00 84 GLY A O 1
ATOM 636 N N . ARG A 1 85 ? 5.736 -7.094 -6.222 1.00 97.81 85 ARG A N 1
ATOM 637 C CA . ARG A 1 85 ? 7.100 -6.913 -6.735 1.00 97.81 85 ARG A CA 1
ATOM 638 C C . ARG A 1 85 ? 7.219 -5.570 -7.466 1.00 97.81 85 ARG A C 1
ATOM 640 O O . ARG A 1 85 ? 7.264 -5.563 -8.698 1.00 97.81 85 ARG A O 1
ATOM 647 N N . PRO A 1 86 ? 7.260 -4.423 -6.752 1.00 96.81 86 PRO A N 1
ATOM 648 C CA . PRO A 1 86 ? 7.269 -3.093 -7.374 1.00 96.81 86 PRO A CA 1
ATOM 649 C C . PRO A 1 86 ? 8.387 -2.900 -8.408 1.00 96.81 86 PRO A C 1
ATOM 651 O O . PRO A 1 86 ? 8.202 -2.185 -9.386 1.00 96.81 86 PRO A O 1
ATOM 654 N N . GLU A 1 87 ? 9.509 -3.599 -8.240 1.00 95.50 87 GLU A N 1
ATOM 655 C CA . GLU A 1 87 ? 10.661 -3.582 -9.151 1.00 95.50 87 GLU A CA 1
ATOM 656 C C . GLU A 1 87 ? 10.323 -4.068 -10.579 1.00 95.50 87 GLU A C 1
ATOM 658 O O . GLU A 1 87 ? 10.983 -3.676 -11.537 1.00 95.50 87 GLU A O 1
ATOM 663 N N . LEU A 1 88 ? 9.262 -4.871 -10.767 1.00 96.81 88 LEU A N 1
ATOM 664 C CA . LEU A 1 88 ? 8.794 -5.299 -12.099 1.00 96.81 88 LEU A CA 1
ATOM 665 C C . LEU A 1 88 ? 8.127 -4.169 -12.897 1.00 96.81 88 LEU A C 1
ATOM 667 O O . LEU A 1 88 ? 7.796 -4.333 -14.071 1.00 96.81 88 LEU A O 1
ATOM 671 N N . CYS A 1 89 ? 7.892 -3.023 -12.264 1.00 96.94 89 CYS A N 1
ATOM 672 C CA . CYS A 1 89 ? 7.396 -1.824 -12.907 1.00 96.94 89 CYS A CA 1
ATOM 673 C C . CYS A 1 89 ? 8.577 -0.905 -13.253 1.00 96.94 89 CYS A C 1
ATOM 675 O O . CYS A 1 89 ? 9.144 -0.290 -12.351 1.00 96.94 89 CYS A O 1
ATOM 677 N N . PRO A 1 90 ? 8.906 -0.696 -14.545 1.00 95.62 90 PRO A N 1
ATOM 678 C CA . PRO A 1 90 ? 10.059 0.126 -14.940 1.00 95.62 90 PRO A CA 1
ATOM 679 C C . PRO A 1 90 ? 10.006 1.561 -14.396 1.00 95.62 90 PRO A C 1
ATOM 681 O O . PRO A 1 90 ? 11.019 2.207 -14.157 1.00 95.62 90 PRO A O 1
ATOM 684 N N . ALA A 1 91 ? 8.793 2.068 -14.170 1.00 96.31 91 ALA A N 1
ATOM 685 C CA . ALA A 1 91 ? 8.558 3.391 -13.618 1.00 96.31 91 ALA A CA 1
ATOM 686 C C . ALA A 1 91 ? 8.823 3.511 -12.108 1.00 96.31 91 ALA A C 1
ATOM 688 O O . ALA A 1 91 ? 8.840 4.639 -11.610 1.00 96.31 91 ALA A O 1
ATOM 689 N N . TYR A 1 92 ? 8.956 2.399 -11.379 1.00 96.19 92 TYR A N 1
ATOM 690 C CA . TYR A 1 92 ? 9.023 2.388 -9.920 1.00 96.19 92 TYR A CA 1
ATOM 691 C C . TYR A 1 92 ? 10.306 3.028 -9.396 1.00 96.19 92 TYR A C 1
ATOM 693 O O . TYR A 1 92 ? 10.218 3.895 -8.532 1.00 96.19 92 TYR A O 1
ATOM 701 N N . ALA A 1 93 ? 11.469 2.699 -9.966 1.00 93.12 93 ALA A N 1
ATOM 702 C CA . ALA A 1 93 ? 12.757 3.228 -9.507 1.00 93.12 93 ALA A CA 1
ATOM 703 C C . ALA A 1 93 ? 12.776 4.770 -9.446 1.00 93.12 93 ALA A C 1
ATOM 705 O O . ALA A 1 93 ? 13.231 5.353 -8.466 1.00 93.12 93 ALA A O 1
ATOM 706 N N . ALA A 1 94 ? 12.196 5.434 -10.452 1.00 95.62 94 ALA A N 1
ATOM 707 C CA . ALA A 1 94 ? 12.106 6.894 -10.513 1.00 95.62 94 ALA A CA 1
ATOM 708 C C . ALA A 1 94 ? 10.911 7.488 -9.739 1.00 95.62 94 ALA A C 1
ATOM 710 O O . ALA A 1 94 ? 10.874 8.695 -9.502 1.00 95.62 94 ALA A O 1
ATOM 711 N N . ARG A 1 95 ? 9.895 6.682 -9.392 1.00 97.06 95 ARG A N 1
ATOM 712 C CA . ARG A 1 95 ? 8.612 7.152 -8.826 1.00 97.06 95 ARG A CA 1
ATOM 713 C C . ARG A 1 95 ? 8.146 6.351 -7.608 1.00 97.06 95 ARG A C 1
ATOM 715 O O . ARG A 1 95 ? 6.942 6.211 -7.370 1.00 97.06 95 ARG A O 1
ATOM 722 N N . SER A 1 96 ? 9.088 5.828 -6.832 1.00 96.38 96 SER A N 1
ATOM 723 C CA . SER A 1 96 ? 8.831 4.941 -5.693 1.00 96.38 96 SER A CA 1
ATOM 724 C C . SER A 1 96 ? 7.965 5.621 -4.631 1.00 96.38 96 SER A C 1
ATOM 726 O O . SER A 1 96 ? 6.942 5.079 -4.214 1.00 96.38 96 SER A O 1
ATOM 728 N N . SER A 1 97 ? 8.277 6.873 -4.288 1.00 96.62 97 SER A N 1
ATOM 729 C CA . SER A 1 97 ? 7.469 7.683 -3.367 1.00 96.62 97 SER A CA 1
ATOM 730 C C . SER A 1 97 ? 6.016 7.837 -3.843 1.00 96.62 97 SER A C 1
ATOM 732 O O . SER A 1 97 ? 5.074 7.631 -3.072 1.00 96.62 97 SER A O 1
ATOM 734 N N . GLN A 1 98 ? 5.792 8.131 -5.132 1.00 98.25 98 GLN A N 1
ATOM 735 C CA . GLN A 1 98 ? 4.433 8.253 -5.671 1.00 98.25 98 GLN A CA 1
ATOM 736 C C . GLN A 1 98 ? 3.709 6.903 -5.726 1.00 98.25 98 GLN A C 1
ATOM 738 O O . GLN A 1 98 ? 2.494 6.874 -5.518 1.00 98.25 98 GLN A O 1
ATOM 743 N N . TYR A 1 99 ? 4.420 5.802 -5.985 1.00 98.19 99 TYR A N 1
ATOM 744 C CA . TYR A 1 99 ? 3.861 4.451 -5.930 1.00 98.19 99 TYR A CA 1
ATOM 745 C C . TYR A 1 99 ? 3.307 4.161 -4.529 1.00 98.19 99 TYR A C 1
ATOM 747 O O . TYR A 1 99 ? 2.116 3.877 -4.390 1.00 98.19 99 TYR A O 1
ATOM 755 N N . TRP A 1 100 ? 4.118 4.345 -3.484 1.00 97.94 100 TRP A N 1
ATOM 756 C CA . TRP A 1 100 ? 3.708 4.074 -2.102 1.00 97.94 100 TRP A CA 1
ATOM 757 C C . TRP A 1 100 ? 2.615 5.018 -1.608 1.00 97.94 100 TRP A C 1
ATOM 759 O O . TRP A 1 100 ? 1.657 4.573 -0.973 1.00 97.94 100 TRP A O 1
ATOM 769 N N . LYS A 1 101 ? 2.662 6.299 -1.997 1.00 98.25 101 LYS A N 1
ATOM 770 C CA . LYS A 1 101 ? 1.564 7.243 -1.736 1.00 98.25 101 LYS A CA 1
ATOM 771 C C . LYS A 1 101 ? 0.238 6.762 -2.336 1.00 98.25 101 LYS A C 1
ATOM 773 O O . LYS A 1 101 ? -0.812 6.957 -1.727 1.00 98.25 101 LYS A O 1
ATOM 778 N N . GLN A 1 102 ? 0.259 6.136 -3.515 1.00 98.44 102 GLN A N 1
ATOM 779 C CA . GLN A 1 102 ? -0.945 5.586 -4.149 1.00 98.44 102 GLN A CA 1
ATOM 780 C C . GLN A 1 102 ? -1.429 4.297 -3.480 1.00 98.44 102 GLN A C 1
ATOM 782 O O . GLN A 1 102 ? -2.638 4.145 -3.314 1.00 98.44 102 GLN A O 1
ATOM 787 N N . VAL A 1 103 ? -0.518 3.409 -3.069 1.00 98.19 103 VAL A N 1
ATOM 788 C CA . VAL A 1 103 ? -0.848 2.189 -2.310 1.00 98.19 103 VAL A CA 1
ATOM 789 C C . VAL A 1 103 ? -1.547 2.554 -0.998 1.00 98.19 103 VAL A C 1
ATOM 791 O O . VAL A 1 103 ? -2.702 2.183 -0.790 1.00 98.19 103 VAL A O 1
ATOM 794 N N . VAL A 1 104 ? -0.904 3.373 -0.161 1.00 97.88 104 VAL A N 1
ATOM 795 C CA . VAL A 1 104 ? -1.472 3.825 1.122 1.00 97.88 104 VAL A CA 1
ATOM 796 C C . VAL A 1 104 ? -2.739 4.653 0.896 1.00 97.88 104 VAL A C 1
ATOM 798 O O . VAL A 1 104 ? -3.728 4.507 1.610 1.00 97.88 104 VAL A O 1
ATOM 801 N N . GLY A 1 105 ? -2.756 5.494 -0.139 1.00 97.88 105 GLY A N 1
ATOM 802 C CA . GLY A 1 105 ? -3.929 6.280 -0.510 1.00 97.88 105 GLY A CA 1
ATOM 803 C C . GLY A 1 105 ? -5.133 5.434 -0.933 1.00 97.88 105 GLY A C 1
ATOM 804 O O . GLY A 1 105 ? -6.264 5.869 -0.729 1.00 97.88 105 GLY A O 1
ATOM 805 N N . LYS A 1 106 ? -4.928 4.240 -1.503 1.00 97.12 106 LYS A N 1
ATOM 806 C CA . LYS A 1 106 ? -6.017 3.293 -1.786 1.00 97.12 106 LYS A CA 1
ATOM 807 C C . LYS A 1 106 ? -6.559 2.669 -0.504 1.00 97.12 106 LYS A C 1
ATOM 809 O O . LYS A 1 106 ? -7.773 2.642 -0.353 1.00 97.12 106 LYS A O 1
ATOM 814 N N . LEU A 1 107 ? -5.691 2.255 0.420 1.00 97.25 107 LEU A N 1
ATOM 815 C CA . LEU A 1 107 ? -6.104 1.722 1.727 1.00 97.25 107 LEU A CA 1
ATOM 816 C C . LEU A 1 107 ? -6.956 2.737 2.506 1.00 97.25 107 LEU A C 1
ATOM 818 O O . LEU A 1 107 ? -8.040 2.398 2.964 1.00 97.25 107 LEU A O 1
ATOM 822 N N . LYS A 1 108 ? -6.537 4.011 2.543 1.00 96.69 108 LYS A N 1
ATOM 823 C CA . LYS A 1 108 ? -7.300 5.113 3.169 1.00 96.69 108 LYS A CA 1
ATOM 824 C C . LYS A 1 108 ? -8.712 5.299 2.604 1.00 96.69 108 LYS A C 1
ATOM 826 O O . LYS A 1 108 ? -9.590 5.798 3.295 1.00 96.69 108 LYS A O 1
ATOM 831 N N . LYS A 1 109 ? -8.934 4.948 1.334 1.00 95.81 109 LYS A N 1
ATOM 832 C CA . LYS A 1 109 ? -10.229 5.122 0.654 1.00 95.81 109 LYS A CA 1
ATOM 833 C C . LYS A 1 109 ? -11.193 3.960 0.879 1.00 95.81 109 LYS A C 1
ATOM 835 O O . LYS A 1 109 ? -12.376 4.115 0.574 1.00 95.81 109 LYS A O 1
ATOM 840 N N . LYS A 1 110 ? -10.704 2.814 1.355 1.00 95.50 110 LYS A N 1
ATOM 841 C CA . LYS A 1 110 ? -11.548 1.671 1.708 1.00 95.50 110 LYS A CA 1
ATOM 842 C C . LYS A 1 110 ? -12.285 1.950 3.028 1.00 95.50 110 LYS A C 1
ATOM 844 O O . LYS A 1 110 ? -11.836 2.783 3.817 1.00 95.50 110 LYS A O 1
ATOM 849 N N . LYS A 1 111 ? -13.430 1.288 3.236 1.00 93.81 111 LYS A N 1
ATOM 850 C CA . LYS A 1 111 ? -14.256 1.405 4.454 1.00 93.81 111 LYS A CA 1
ATOM 851 C C . LYS A 1 111 ? -13.468 0.967 5.689 1.00 93.81 111 LYS A C 1
ATOM 853 O O . LYS A 1 111 ? -13.053 1.815 6.476 1.00 93.81 111 LYS A O 1
ATOM 858 N N . ASN A 1 112 ? -13.125 -0.316 5.742 1.00 92.25 112 ASN A N 1
ATOM 859 C CA . ASN A 1 112 ? -12.000 -0.848 6.502 1.00 92.25 112 ASN A CA 1
ATOM 860 C C . ASN A 1 112 ? -10.808 -1.068 5.535 1.00 92.25 112 ASN A C 1
ATOM 862 O O . ASN A 1 112 ? -10.979 -1.024 4.320 1.00 92.25 112 ASN A O 1
ATOM 866 N N . ALA A 1 113 ? -9.580 -1.251 6.024 1.00 93.06 113 ALA A N 1
ATOM 867 C CA . ALA A 1 113 ? -8.395 -1.291 5.147 1.00 93.06 113 ALA A CA 1
ATOM 868 C C . ALA A 1 113 ? -8.236 -2.595 4.330 1.00 93.06 113 ALA A C 1
ATOM 870 O O . ALA A 1 113 ? -7.461 -2.621 3.366 1.00 93.06 113 ALA A O 1
ATOM 871 N N . CYS A 1 114 ? -8.943 -3.663 4.695 1.00 92.44 114 CYS A N 1
ATOM 872 C CA . CYS A 1 114 ? -8.760 -4.990 4.106 1.00 92.44 114 CYS A CA 1
ATOM 873 C C . CYS A 1 114 ? -9.823 -5.287 3.029 1.00 92.44 114 CYS A C 1
ATOM 875 O O . CYS A 1 114 ? -9.466 -5.699 1.926 1.00 92.44 114 CYS A O 1
ATOM 877 N N . ASP A 1 115 ? -11.062 -4.830 3.216 1.00 88.25 115 ASP A N 1
ATOM 878 C CA . ASP A 1 115 ? -12.203 -5.064 2.325 1.00 88.25 115 ASP A CA 1
ATOM 879 C C . ASP A 1 115 ? -12.035 -4.591 0.874 1.00 88.25 115 ASP A C 1
ATOM 881 O O . ASP A 1 115 ? -11.343 -3.621 0.547 1.00 88.25 115 ASP A O 1
ATOM 885 N N . GLY A 1 116 ? -12.802 -5.211 -0.023 1.00 87.62 116 GLY A N 1
ATOM 886 C CA . GLY A 1 116 ? -13.018 -4.732 -1.388 1.00 87.62 116 GLY A CA 1
ATOM 887 C C . GLY A 1 116 ? -11.940 -5.185 -2.371 1.00 87.62 116 GLY A C 1
ATOM 888 O O . GLY A 1 116 ? -11.660 -6.374 -2.501 1.00 87.62 116 GLY A O 1
ATOM 889 N N . GLU A 1 117 ? -11.365 -4.247 -3.136 1.00 89.38 117 GLU A N 1
ATOM 890 C CA . GLU A 1 117 ? -10.371 -4.579 -4.167 1.00 89.38 117 GLU A CA 1
ATOM 891 C C . GLU A 1 117 ? -9.160 -5.304 -3.554 1.00 89.38 117 GLU A C 1
ATOM 893 O O . GLU A 1 117 ? -8.407 -4.720 -2.768 1.00 89.38 117 GLU A O 1
ATOM 898 N N . LYS A 1 118 ? -8.929 -6.549 -3.989 1.00 93.75 118 LYS A N 1
ATOM 899 C CA . LYS A 1 118 ? -7.777 -7.372 -3.580 1.00 93.75 118 LYS A CA 1
ATOM 900 C C . LYS A 1 118 ? -6.456 -6.933 -4.216 1.00 93.75 118 LYS A C 1
ATOM 902 O O . LYS A 1 118 ? -5.404 -7.432 -3.845 1.00 93.75 118 LYS A O 1
ATOM 907 N N . VAL A 1 119 ? -6.480 -6.011 -5.181 1.00 96.81 119 VAL A N 1
ATOM 908 C CA . VAL A 1 119 ? -5.280 -5.510 -5.872 1.00 96.81 119 VAL A CA 1
ATOM 909 C C . VAL A 1 119 ? -5.210 -3.993 -5.766 1.00 96.81 119 VAL A C 1
ATOM 911 O O . VAL A 1 119 ? -6.044 -3.273 -6.318 1.00 96.81 119 VAL A O 1
ATOM 914 N N . LEU A 1 120 ? -4.164 -3.482 -5.121 1.00 97.12 120 LEU A N 1
ATOM 915 C CA . LEU A 1 120 ? -3.921 -2.052 -4.954 1.00 97.12 120 LEU A CA 1
ATOM 916 C C . LEU A 1 120 ? -3.235 -1.476 -6.202 1.00 97.12 120 LEU A C 1
ATOM 918 O O . LEU A 1 120 ? -2.055 -1.125 -6.192 1.00 97.12 120 LEU A O 1
ATOM 922 N N . LYS A 1 121 ? -3.988 -1.377 -7.305 1.00 96.62 121 LYS A N 1
ATOM 923 C CA . LYS A 1 121 ? -3.472 -0.876 -8.592 1.00 96.62 121 LYS A CA 1
ATOM 924 C C . LYS A 1 121 ? -2.925 0.549 -8.476 1.00 96.62 121 LYS A C 1
ATOM 926 O O . LYS A 1 121 ? -3.643 1.476 -8.099 1.00 96.62 121 LYS A O 1
ATOM 931 N N . THR A 1 122 ? -1.681 0.760 -8.888 1.00 97.44 122 THR A N 1
ATOM 932 C CA . THR A 1 122 ? -1.068 2.093 -8.937 1.00 97.44 122 THR A CA 1
ATOM 933 C C . THR A 1 122 ? -1.063 2.626 -10.367 1.00 97.44 122 THR A C 1
ATOM 935 O O . THR A 1 122 ? -0.780 1.913 -11.327 1.00 97.44 122 THR A O 1
ATOM 938 N N . ARG A 1 123 ? -1.348 3.920 -10.532 1.00 97.44 123 ARG A N 1
ATOM 939 C CA . ARG A 1 123 ? -1.218 4.619 -11.820 1.00 97.44 123 ARG A CA 1
ATOM 940 C C . ARG A 1 123 ? 0.232 4.660 -12.293 1.00 97.44 123 ARG A C 1
ATOM 942 O O . ARG A 1 123 ? 0.456 4.672 -13.499 1.00 97.44 123 ARG A O 1
ATOM 949 N N . VAL A 1 124 ? 1.193 4.670 -11.361 1.00 97.56 124 VAL A N 1
ATOM 950 C CA . VAL A 1 124 ? 2.632 4.585 -11.674 1.00 97.56 124 VAL A CA 1
ATOM 951 C C . VAL A 1 124 ? 2.926 3.349 -12.527 1.00 97.56 124 VAL A C 1
ATOM 953 O O . VAL A 1 124 ? 3.669 3.449 -13.498 1.00 97.56 124 VAL A O 1
ATOM 956 N N . CYS A 1 125 ? 2.268 2.230 -12.221 1.00 97.19 125 CYS A N 1
ATOM 957 C CA . CYS A 1 125 ? 2.498 0.931 -12.846 1.00 97.19 125 CYS A CA 1
ATOM 958 C C . CYS A 1 125 ? 1.307 0.464 -13.695 1.00 97.19 125 CYS A C 1
ATOM 960 O O . CYS A 1 125 ? 1.099 -0.726 -13.871 1.00 97.19 125 CYS A O 1
ATOM 962 N N . LYS A 1 126 ? 0.524 1.397 -14.264 1.00 95.81 126 LYS A N 1
ATOM 963 C CA . LYS A 1 126 ? -0.725 1.095 -14.996 1.00 95.81 126 LYS A CA 1
ATOM 964 C C . LYS A 1 126 ? -0.574 0.044 -16.111 1.00 95.81 126 LYS A C 1
ATOM 966 O O . LYS A 1 126 ? -1.528 -0.675 -16.381 1.00 95.81 126 LYS A O 1
ATOM 971 N N . LYS A 1 127 ? 0.576 0.021 -16.794 1.00 95.25 127 LYS A N 1
ATOM 972 C CA . LYS A 1 127 ? 0.882 -0.897 -17.909 1.00 95.25 127 LYS A CA 1
ATOM 973 C C . LYS A 1 127 ? 1.817 -2.047 -17.505 1.00 95.25 127 LYS A C 1
ATOM 975 O O . LYS A 1 127 ? 2.257 -2.789 -18.373 1.00 95.25 127 LYS A O 1
ATOM 980 N N . ALA A 1 128 ? 2.194 -2.130 -16.233 1.00 96.12 128 ALA A N 1
ATOM 981 C CA . ALA A 1 128 ? 3.108 -3.155 -15.752 1.00 96.12 128 ALA A CA 1
ATOM 982 C C . ALA A 1 128 ? 2.340 -4.456 -15.437 1.00 96.12 128 ALA A C 1
ATOM 984 O O . ALA A 1 128 ? 1.109 -4.421 -15.324 1.00 96.12 128 ALA A O 1
ATOM 985 N N . PRO A 1 129 ? 3.044 -5.591 -15.277 1.00 97.31 129 PRO A N 1
ATOM 986 C CA . PRO A 1 129 ? 2.429 -6.845 -14.851 1.00 97.31 129 PRO A CA 1
ATOM 987 C C . PRO A 1 129 ? 1.693 -6.700 -13.515 1.00 97.31 129 PRO A C 1
ATOM 989 O O . PRO A 1 129 ? 2.038 -5.846 -12.691 1.00 97.31 129 PRO A O 1
ATOM 992 N N . VAL A 1 130 ? 0.687 -7.541 -13.274 1.00 96.50 130 VAL A N 1
ATOM 993 C CA . VAL A 1 130 ? -0.148 -7.460 -12.063 1.00 96.50 130 VAL A CA 1
ATOM 994 C C . VAL A 1 130 ? 0.658 -7.699 -10.785 1.00 96.50 130 VAL A C 1
ATOM 996 O O . VAL A 1 130 ? 0.353 -7.125 -9.742 1.00 96.50 130 VAL A O 1
ATOM 999 N N . GLU A 1 131 ? 1.729 -8.478 -10.890 1.00 96.94 131 GLU A N 1
ATOM 1000 C CA . GLU A 1 131 ? 2.704 -8.781 -9.847 1.00 96.94 131 GLU A CA 1
ATOM 1001 C C . GLU A 1 131 ? 3.439 -7.527 -9.373 1.00 96.94 131 GLU A C 1
ATOM 1003 O O . GLU A 1 131 ? 3.923 -7.502 -8.249 1.00 96.94 131 GLU A O 1
ATOM 1008 N N . SER A 1 132 ? 3.495 -6.470 -10.193 1.00 97.56 132 SER A N 1
ATOM 1009 C CA . SER A 1 132 ? 4.090 -5.187 -9.804 1.00 97.56 132 SER A CA 1
ATOM 1010 C C . SER A 1 132 ? 3.236 -4.380 -8.827 1.00 97.56 132 SER A C 1
ATOM 1012 O O . SER A 1 132 ? 3.717 -3.403 -8.256 1.00 97.56 132 SER A O 1
ATOM 1014 N N . HIS A 1 133 ? 1.974 -4.768 -8.635 1.00 98.19 133 HIS A N 1
ATOM 1015 C CA . HIS A 1 133 ? 1.068 -4.165 -7.669 1.00 98.19 133 HIS A CA 1
ATOM 1016 C C . HIS A 1 133 ? 1.014 -4.983 -6.378 1.00 98.19 133 HIS A C 1
ATOM 1018 O O . HIS A 1 133 ? 1.205 -6.196 -6.380 1.00 98.19 133 HIS A O 1
ATOM 1024 N N . MET A 1 134 ? 0.666 -4.322 -5.274 1.00 98.12 134 MET A N 1
ATOM 1025 C CA . MET A 1 134 ? 0.400 -5.008 -4.011 1.00 98.12 134 MET A CA 1
ATOM 1026 C C . MET A 1 134 ? -0.945 -5.739 -4.090 1.00 98.12 134 MET A C 1
ATOM 1028 O O . MET A 1 134 ? -1.972 -5.125 -4.402 1.00 98.12 134 MET A O 1
ATOM 1032 N N . ARG A 1 135 ? -0.947 -7.037 -3.797 1.00 97.69 135 ARG A N 1
ATOM 1033 C CA . ARG A 1 135 ? -2.124 -7.912 -3.836 1.00 97.69 135 ARG A CA 1
ATOM 1034 C C . ARG A 1 135 ? -2.358 -8.522 -2.475 1.00 97.69 135 ARG A C 1
ATOM 1036 O O . ARG A 1 135 ? -1.410 -8.956 -1.839 1.00 97.69 135 ARG A O 1
ATOM 1043 N N . LEU A 1 136 ? -3.604 -8.557 -2.049 1.00 97.06 136 LEU A N 1
ATOM 1044 C CA . LEU A 1 136 ? -4.011 -9.182 -0.810 1.00 97.06 136 LEU A CA 1
ATOM 1045 C C . LEU A 1 136 ? -3.715 -10.686 -0.877 1.00 97.06 136 LEU A C 1
ATOM 1047 O O . LEU A 1 136 ? -4.144 -11.352 -1.819 1.00 97.06 136 LEU A O 1
ATOM 1051 N N . VAL A 1 137 ? -2.986 -11.194 0.113 1.00 96.50 137 VAL A N 1
ATOM 1052 C CA . VAL A 1 137 ? -2.604 -12.611 0.223 1.00 96.50 137 VAL A CA 1
ATOM 1053 C C . VAL A 1 137 ? -3.126 -13.275 1.495 1.00 96.50 137 VAL A C 1
ATOM 1055 O O . VAL A 1 137 ? -3.246 -14.494 1.517 1.00 96.50 137 VAL A O 1
ATOM 1058 N N . ALA A 1 138 ? -3.457 -12.504 2.534 1.00 94.19 138 ALA A N 1
ATOM 1059 C CA . ALA A 1 138 ? -4.088 -13.017 3.749 1.00 94.19 138 ALA A CA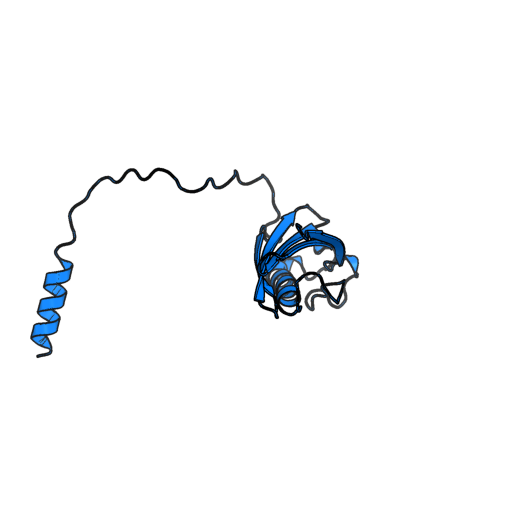 1
ATOM 1060 C C . ALA A 1 138 ? -4.880 -11.918 4.467 1.00 94.19 138 ALA A C 1
ATOM 1062 O O . ALA A 1 138 ? -4.494 -10.746 4.420 1.00 94.19 138 ALA A O 1
ATOM 1063 N N . GLU A 1 139 ? -5.941 -12.319 5.158 1.00 93.12 139 GLU A N 1
ATOM 1064 C CA . GLU A 1 139 ? -6.759 -11.491 6.047 1.00 93.12 139 GLU A CA 1
ATOM 1065 C C . GLU A 1 139 ? -7.003 -12.276 7.329 1.00 93.12 139 GLU A C 1
ATOM 1067 O O . GLU A 1 139 ? -7.286 -13.472 7.283 1.00 93.12 139 GLU A O 1
ATOM 1072 N N . GLU A 1 140 ? -6.845 -11.609 8.463 1.00 89.06 140 GLU A N 1
ATOM 1073 C CA . GLU A 1 140 ? -7.002 -12.181 9.792 1.00 89.06 140 GLU A CA 1
ATOM 1074 C C . GLU A 1 140 ? -7.852 -11.205 10.606 1.00 89.06 140 GLU A C 1
ATOM 1076 O O . GLU A 1 140 ? -7.432 -10.078 10.878 1.00 89.06 140 GLU A O 1
ATOM 1081 N N . GLU A 1 141 ? -9.055 -11.618 10.982 1.00 82.62 141 GLU A N 1
ATOM 1082 C CA . GLU A 1 141 ? -9.925 -10.848 11.866 1.00 82.62 141 GLU A CA 1
ATOM 1083 C C . GLU A 1 141 ? -9.777 -11.400 13.284 1.00 82.62 141 GLU A C 1
ATOM 1085 O O . GLU A 1 141 ? -9.977 -12.591 13.520 1.00 82.62 141 GLU A O 1
ATOM 1090 N N . GLN A 1 142 ? -9.350 -10.550 14.217 1.00 66.12 142 GLN A N 1
ATOM 1091 C CA . GLN A 1 142 ? -9.273 -10.884 15.635 1.00 66.12 142 GLN A CA 1
ATOM 1092 C C . GLN A 1 142 ? -10.494 -10.251 16.300 1.00 66.12 142 GLN A C 1
ATOM 1094 O O . GLN A 1 142 ? -10.465 -9.101 16.733 1.00 66.12 142 GLN A O 1
ATOM 1099 N N . ALA A 1 143 ? -11.593 -11.001 16.319 1.00 52.78 143 ALA A N 1
ATOM 1100 C CA . ALA A 1 143 ? -12.686 -10.744 17.243 1.00 52.78 143 ALA A CA 1
ATOM 1101 C C . ALA A 1 143 ? -12.317 -11.437 18.557 1.00 52.78 143 ALA A C 1
ATOM 1103 O O . ALA A 1 143 ? -12.287 -12.667 18.599 1.00 52.78 143 ALA A O 1
ATOM 1104 N N . GLU A 1 144 ? -11.984 -10.676 19.599 1.00 48.84 144 GLU A N 1
ATOM 1105 C CA . GLU A 1 144 ? -11.872 -11.253 20.938 1.00 48.84 144 GLU A CA 1
ATOM 1106 C C . GLU A 1 144 ? -13.174 -11.009 21.714 1.00 48.84 144 GLU A C 1
ATOM 1108 O O . GLU A 1 144 ? -13.633 -9.876 21.840 1.00 48.84 144 GLU A O 1
ATOM 1113 N N . VAL A 1 145 ? -13.753 -12.160 22.077 1.00 43.75 145 VAL A N 1
ATOM 1114 C CA . VAL A 1 145 ? -14.861 -12.547 22.975 1.00 43.75 145 VAL A CA 1
ATOM 1115 C C . VAL A 1 145 ? -15.449 -11.477 23.893 1.00 43.75 145 VAL A C 1
ATOM 1117 O O . VAL A 1 145 ? -14.704 -10.925 24.729 1.00 43.75 145 VAL A O 1
#

Secondary structure (DSSP, 8-state):
-HHHHHHHHHHHTSS-------------------TT--TTS--EEEEE-TT--EEEEEEE-SSSEEEEEEEEETTEEEEEEEEE-GGGSTTHHHHHHHHHHHHHHHHHHSSSSSSS-SEE--STTTTS-GGGSEEEEEEEEE---

pLDDT: mean 82.65, std 21.18, range [35.81, 98.5]